Protein AF-A0A2H6NA23-F1 (afdb_monomer_lite)

Foldseek 3Di:
DVVVVVVVVVVVVVVVVVVLVVVLVVLLLQLLLQLVLVVLVVVCVPPVDQLSARDPDADSVPSYHPDHSPPDGGDPVVVVVVSVVVVVVCVVVVRDNDDDVSSVVD

InterPro domains:
  IPR008734 Phosphorylase kinase alpha/beta subunit [PTHR10749] (1-106)
  IPR008928 Six-hairpin glycosidase superfamily [SSF48208] (17-105)
  IPR011613 GH15-like domain [PF00723] (8-104)

Sequence (106 aa):
MAYRKNADRDEDKAKAYELEQNVVKLMRGLLQCMMRQVDKVEKFKHTQSTKDCLHAKYNTATCETVVADDKWGHLQVDATSLYLLFLAQMTASGLRIIFTLDEVAF

pLDDT: mean 87.94, std 10.15, range [57.56, 97.44]

Radius of gyration: 18.42 Å; chains: 1; bounding box: 47×26×53 Å

Organism: NCBI:txid3147026

Structure (mmCIF, N/CA/C/O backbone):
data_AF-A0A2H6NA23-F1
#
_entry.id   AF-A0A2H6NA23-F1
#
loop_
_atom_site.group_PDB
_atom_site.id
_atom_site.type_symbol
_atom_site.label_atom_id
_atom_site.label_alt_id
_atom_site.label_comp_id
_atom_site.label_asym_id
_atom_site.label_entity_id
_atom_site.label_seq_id
_atom_site.pdbx_PDB_ins_code
_atom_site.Cartn_x
_atom_site.Cartn_y
_atom_site.Cartn_z
_atom_site.occupancy
_atom_site.B_iso_or_equiv
_atom_site.auth_seq_id
_atom_site.auth_comp_id
_atom_site.auth_asym_id
_atom_site.auth_atom_id
_atom_site.pdbx_PDB_model_num
ATOM 1 N N . MET A 1 1 ? 33.609 -6.587 -31.152 1.00 57.56 1 MET A N 1
ATOM 2 C CA . MET A 1 1 ? 33.429 -5.930 -29.833 1.00 57.56 1 MET A CA 1
ATOM 3 C C . MET A 1 1 ? 32.080 -5.212 -29.666 1.00 57.56 1 MET A C 1
ATOM 5 O O . MET A 1 1 ? 31.646 -5.089 -28.531 1.00 57.56 1 MET A O 1
ATOM 9 N N . ALA A 1 2 ? 31.372 -4.800 -30.731 1.00 59.28 2 ALA A N 1
ATOM 10 C CA . ALA A 1 2 ? 30.066 -4.122 -30.612 1.00 59.28 2 ALA A CA 1
ATOM 11 C C . ALA A 1 2 ? 28.905 -5.024 -30.126 1.00 59.28 2 ALA A C 1
ATOM 13 O O . ALA A 1 2 ? 28.100 -4.591 -29.310 1.00 59.28 2 ALA A O 1
ATOM 14 N N . TYR A 1 3 ? 28.851 -6.287 -30.565 1.00 60.81 3 TYR A N 1
ATOM 15 C CA . TYR A 1 3 ? 27.793 -7.230 -30.164 1.00 60.81 3 TYR A CA 1
ATOM 16 C C . TYR A 1 3 ? 27.807 -7.566 -28.667 1.00 60.81 3 TYR A C 1
ATOM 18 O O . TYR A 1 3 ? 26.756 -7.587 -28.039 1.00 60.81 3 TYR A O 1
ATOM 26 N N . ARG A 1 4 ? 28.996 -7.749 -28.078 1.00 62.25 4 ARG A N 1
ATOM 27 C CA . ARG A 1 4 ? 29.150 -8.049 -26.645 1.00 62.25 4 ARG A CA 1
ATOM 28 C C . ARG A 1 4 ? 28.651 -6.898 -25.763 1.00 62.25 4 ARG A C 1
ATOM 30 O O . ARG A 1 4 ? 27.878 -7.123 -24.851 1.00 62.25 4 ARG A O 1
ATOM 37 N N . LYS A 1 5 ? 28.983 -5.654 -26.131 1.00 65.50 5 LYS A N 1
ATOM 38 C CA . LYS A 1 5 ? 28.542 -4.444 -25.417 1.00 65.50 5 LYS A CA 1
ATOM 39 C C . LYS A 1 5 ? 27.021 -4.231 -25.459 1.00 65.50 5 LYS A C 1
ATOM 41 O O . LYS A 1 5 ? 26.460 -3.651 -24.536 1.00 65.50 5 LYS A O 1
ATOM 46 N N . ASN A 1 6 ? 26.360 -4.664 -26.534 1.00 64.94 6 ASN A N 1
ATOM 47 C CA . ASN A 1 6 ? 24.900 -4.613 -26.626 1.00 64.94 6 ASN A CA 1
ATOM 48 C C . ASN A 1 6 ? 24.244 -5.723 -25.795 1.00 64.94 6 ASN A C 1
ATOM 50 O O . ASN A 1 6 ? 23.279 -5.429 -25.101 1.00 64.94 6 ASN A O 1
ATOM 54 N N . ALA A 1 7 ? 24.800 -6.939 -25.810 1.00 68.06 7 ALA A N 1
ATOM 55 C CA . ALA A 1 7 ? 24.317 -8.051 -24.992 1.00 68.06 7 ALA A CA 1
ATOM 56 C C . ALA A 1 7 ? 24.389 -7.741 -23.486 1.00 68.06 7 ALA A C 1
ATOM 58 O O . ALA A 1 7 ? 23.393 -7.920 -22.795 1.00 68.06 7 ALA A O 1
ATOM 59 N N . ASP A 1 8 ? 25.507 -7.179 -23.008 1.00 75.69 8 ASP A N 1
ATOM 60 C CA . ASP A 1 8 ? 25.664 -6.778 -21.599 1.00 75.69 8 ASP A CA 1
ATOM 61 C C . ASP A 1 8 ? 24.607 -5.724 -21.199 1.00 75.69 8 ASP A C 1
ATOM 63 O O . ASP A 1 8 ? 23.976 -5.807 -20.148 1.00 75.69 8 ASP A O 1
ATOM 67 N N . ARG A 1 9 ? 24.331 -4.757 -22.087 1.00 79.19 9 ARG A N 1
ATOM 68 C CA . ARG A 1 9 ? 23.314 -3.717 -21.858 1.00 79.19 9 ARG A CA 1
ATOM 69 C C . ARG A 1 9 ? 21.888 -4.270 -21.845 1.00 79.19 9 ARG A C 1
ATOM 71 O O . ARG A 1 9 ? 21.035 -3.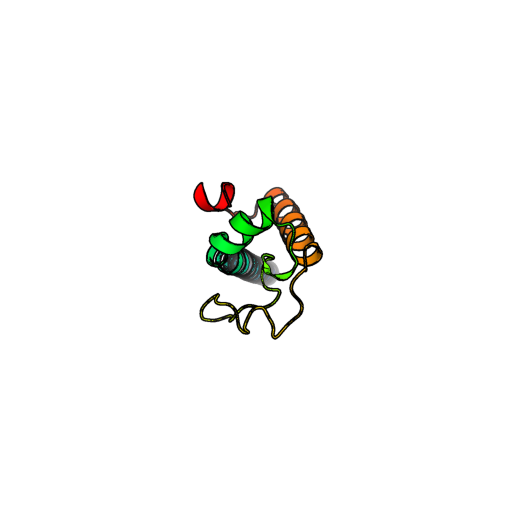739 -21.136 1.00 79.19 9 ARG A O 1
ATOM 78 N N . ASP A 1 10 ? 21.603 -5.270 -22.669 1.00 84.56 10 ASP A N 1
ATOM 79 C CA . ASP A 1 10 ? 20.283 -5.897 -22.715 1.00 84.56 10 ASP A CA 1
ATOM 80 C C . ASP A 1 10 ? 20.058 -6.793 -21.486 1.00 84.56 10 ASP A C 1
ATOM 82 O O . ASP A 1 10 ? 18.955 -6.809 -20.940 1.00 84.56 10 ASP A O 1
ATOM 86 N N . GLU A 1 11 ? 21.111 -7.441 -20.978 1.00 88.69 11 GLU A N 1
ATOM 87 C CA . GLU A 1 11 ? 21.085 -8.163 -19.703 1.00 88.69 11 GLU A CA 1
ATOM 88 C C . GLU A 1 11 ? 20.824 -7.217 -18.518 1.00 88.69 11 GLU A C 1
ATOM 90 O O . GLU A 1 11 ? 19.957 -7.493 -17.686 1.00 88.69 11 GLU A O 1
ATOM 95 N N . ASP A 1 12 ? 21.498 -6.065 -18.470 1.00 90.62 12 ASP A N 1
ATOM 96 C CA . ASP A 1 12 ? 21.276 -5.054 -17.429 1.00 90.62 12 ASP A CA 1
ATOM 97 C C . ASP A 1 12 ? 19.842 -4.506 -17.454 1.00 90.62 12 ASP A C 1
ATOM 99 O O . ASP A 1 12 ? 19.215 -4.332 -16.407 1.00 90.62 12 ASP A O 1
ATOM 103 N N . LYS A 1 13 ? 19.281 -4.283 -18.649 1.00 89.94 13 LYS A N 1
ATOM 104 C CA . LYS A 1 13 ? 17.874 -3.882 -18.804 1.00 89.94 13 LYS A CA 1
ATOM 105 C C . LYS A 1 13 ? 16.910 -4.959 -18.321 1.00 89.94 13 LYS A C 1
ATOM 107 O O . LYS A 1 13 ? 15.924 -4.628 -17.667 1.00 89.94 13 LYS A O 1
ATOM 112 N N . ALA A 1 14 ? 17.177 -6.226 -18.634 1.00 92.44 14 ALA A N 1
ATOM 113 C CA . ALA A 1 14 ? 16.344 -7.338 -18.190 1.00 92.44 14 ALA A CA 1
ATOM 114 C C . ALA A 1 14 ? 16.348 -7.459 -16.658 1.00 92.44 14 ALA A C 1
ATOM 116 O O . ALA A 1 14 ? 15.283 -7.565 -16.053 1.00 92.44 14 ALA A O 1
ATOM 117 N N . LYS A 1 15 ? 17.524 -7.346 -16.026 1.00 93.00 15 LYS A N 1
ATOM 118 C CA . LYS A 1 15 ? 17.661 -7.340 -14.560 1.00 93.00 15 LYS A CA 1
ATOM 119 C C . LYS A 1 15 ? 16.943 -6.158 -13.915 1.00 93.00 15 LYS A C 1
ATOM 121 O O . LYS A 1 15 ? 16.260 -6.330 -12.908 1.00 93.00 15 LYS A O 1
ATOM 126 N N . ALA A 1 16 ? 17.070 -4.964 -14.496 1.00 91.19 16 ALA A N 1
ATOM 127 C CA . ALA A 1 16 ? 16.373 -3.778 -14.009 1.00 91.19 16 ALA A CA 1
ATOM 128 C C . ALA A 1 16 ? 14.847 -3.957 -14.070 1.00 91.19 16 ALA A C 1
ATOM 130 O O . ALA A 1 16 ? 14.159 -3.665 -13.095 1.00 91.19 16 ALA A O 1
ATOM 131 N N . TYR A 1 17 ? 14.331 -4.501 -15.176 1.00 92.75 17 TYR A N 1
ATOM 132 C CA . TYR A 1 17 ? 12.908 -4.804 -15.325 1.00 92.75 17 TYR A CA 1
ATOM 133 C C . TYR A 1 17 ? 12.428 -5.859 -14.321 1.00 92.75 17 TYR A C 1
ATOM 135 O O . TYR A 1 17 ? 11.379 -5.696 -13.704 1.00 92.75 17 TYR A O 1
ATOM 143 N N . GLU A 1 18 ? 13.194 -6.930 -14.111 1.00 95.88 18 GLU A N 1
ATOM 144 C CA . GLU A 1 18 ? 12.855 -7.953 -13.120 1.00 95.88 18 GLU A CA 1
ATOM 145 C C . GLU A 1 18 ? 12.768 -7.361 -11.706 1.00 95.88 18 GLU A C 1
ATOM 147 O O . GLU A 1 18 ? 11.802 -7.611 -10.979 1.00 95.88 18 GLU A O 1
ATOM 152 N N . LEU A 1 19 ? 13.741 -6.525 -11.332 1.00 94.81 19 LEU A N 1
ATOM 153 C CA . LEU A 1 19 ? 13.741 -5.845 -10.041 1.00 94.81 19 LEU A CA 1
ATOM 154 C C . LEU A 1 19 ? 12.537 -4.907 -9.906 1.00 94.81 19 LEU A C 1
ATOM 156 O O . LEU A 1 19 ? 11.878 -4.911 -8.867 1.00 94.81 19 LEU A O 1
ATOM 160 N N . GLU A 1 20 ? 12.210 -4.158 -10.959 1.00 94.88 20 GLU A N 1
AT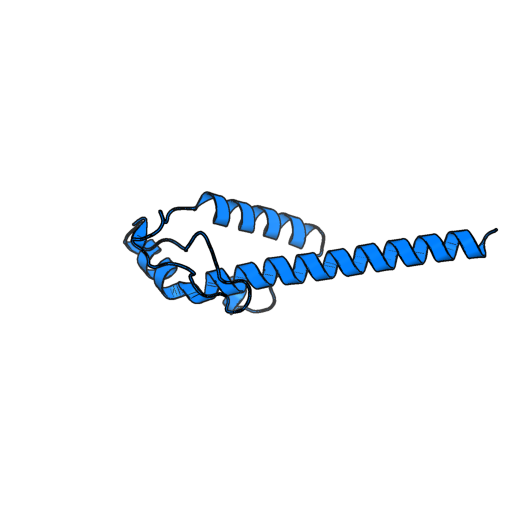OM 161 C CA . GLU A 1 20 ? 11.025 -3.302 -11.005 1.00 94.88 20 GLU A CA 1
ATOM 162 C C . GLU A 1 20 ? 9.746 -4.104 -10.732 1.00 94.88 20 GLU A C 1
ATOM 164 O O . GLU A 1 20 ? 8.963 -3.757 -9.845 1.00 94.88 20 GLU A O 1
ATOM 169 N N . GLN A 1 21 ? 9.558 -5.225 -11.435 1.00 96.25 21 GLN A N 1
ATOM 170 C CA . GLN A 1 21 ? 8.390 -6.085 -11.246 1.00 96.25 21 GLN A CA 1
ATOM 171 C C . GLN A 1 21 ? 8.335 -6.686 -9.837 1.00 96.25 21 GLN A C 1
ATOM 173 O O . GLN A 1 21 ? 7.252 -6.811 -9.261 1.00 96.25 21 GLN A O 1
ATOM 178 N N . ASN A 1 22 ? 9.483 -7.031 -9.253 1.00 96.44 22 ASN A N 1
ATOM 179 C CA . ASN A 1 22 ? 9.551 -7.532 -7.882 1.00 96.44 22 ASN A CA 1
ATOM 180 C C . ASN A 1 22 ? 9.148 -6.461 -6.861 1.00 96.44 22 ASN A C 1
ATOM 182 O O . ASN A 1 22 ? 8.376 -6.754 -5.947 1.00 96.44 22 ASN A O 1
ATOM 186 N N . VAL A 1 23 ? 9.594 -5.215 -7.041 1.00 95.69 23 VAL A N 1
ATOM 187 C CA . VAL A 1 23 ? 9.198 -4.090 -6.179 1.00 95.69 23 VAL A CA 1
ATOM 188 C C . VAL A 1 23 ? 7.703 -3.793 -6.312 1.00 95.69 23 VAL A C 1
ATOM 190 O O . VAL A 1 23 ? 7.026 -3.635 -5.296 1.00 95.69 23 VAL A O 1
ATOM 193 N N . VAL A 1 24 ? 7.151 -3.796 -7.531 1.00 96.75 24 VAL A N 1
ATOM 194 C CA . VAL A 1 24 ? 5.704 -3.616 -7.749 1.00 96.75 24 VAL A CA 1
ATOM 195 C C . VAL A 1 24 ? 4.907 -4.707 -7.032 1.00 96.75 24 VAL A C 1
ATOM 197 O O . VAL A 1 24 ? 3.956 -4.400 -6.313 1.00 96.75 24 VAL A O 1
ATOM 200 N N . LYS A 1 25 ? 5.308 -5.979 -7.164 1.00 96.00 25 LYS A N 1
ATOM 201 C CA . LYS A 1 25 ? 4.661 -7.097 -6.457 1.00 96.00 25 LYS A CA 1
ATOM 202 C C . LYS A 1 25 ? 4.740 -6.939 -4.939 1.00 96.00 25 LYS A C 1
ATOM 204 O O . LYS A 1 25 ? 3.742 -7.181 -4.266 1.00 96.00 25 LYS A O 1
ATOM 209 N N . LEU A 1 26 ? 5.885 -6.507 -4.410 1.00 95.62 26 LEU A N 1
ATOM 210 C CA . LEU A 1 26 ? 6.075 -6.278 -2.977 1.00 95.62 26 LEU A CA 1
ATOM 211 C C . LEU A 1 26 ? 5.129 -5.187 -2.455 1.00 95.62 26 LEU A C 1
ATOM 213 O O . LEU A 1 26 ? 4.391 -5.420 -1.501 1.00 95.62 26 LEU A O 1
ATOM 217 N N . MET A 1 27 ? 5.112 -4.020 -3.103 1.00 96.94 27 MET A N 1
ATOM 218 C CA . MET A 1 27 ? 4.263 -2.897 -2.691 1.00 96.94 27 MET A CA 1
ATOM 219 C C . MET A 1 27 ? 2.779 -3.255 -2.773 1.00 96.94 27 MET A C 1
ATOM 221 O O . MET A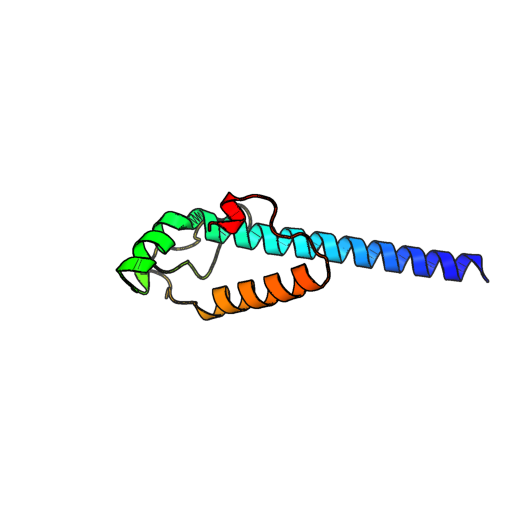 1 27 ? 2.018 -2.954 -1.856 1.00 96.94 27 MET A O 1
ATOM 225 N N . ARG A 1 28 ? 2.372 -3.980 -3.822 1.00 96.25 28 ARG A N 1
ATOM 226 C CA . ARG A 1 28 ? 0.998 -4.484 -3.949 1.00 96.25 28 ARG A CA 1
ATOM 227 C C . ARG A 1 28 ? 0.649 -5.522 -2.883 1.00 96.25 28 ARG A C 1
ATOM 229 O O . ARG A 1 28 ? -0.458 -5.490 -2.356 1.00 96.25 28 ARG A O 1
ATOM 236 N N . GLY A 1 29 ? 1.574 -6.411 -2.528 1.00 95.38 29 GLY A N 1
ATOM 237 C CA . GLY A 1 29 ? 1.377 -7.365 -1.434 1.00 95.38 29 GLY A CA 1
ATOM 238 C C . GLY A 1 29 ? 1.168 -6.668 -0.087 1.00 95.38 29 GLY A C 1
ATOM 239 O O . GLY A 1 29 ? 0.266 -7.034 0.665 1.00 95.38 29 GLY A O 1
ATOM 240 N N . LEU A 1 30 ? 1.936 -5.608 0.191 1.00 94.75 30 LEU A N 1
ATOM 241 C CA . LEU A 1 30 ? 1.743 -4.782 1.387 1.00 94.75 30 LEU A CA 1
ATOM 242 C C . LEU A 1 30 ? 0.374 -4.095 1.391 1.00 94.75 30 LEU A C 1
ATOM 244 O O . LEU A 1 30 ? -0.319 -4.145 2.407 1.00 94.75 30 LEU A O 1
ATOM 248 N N . LEU A 1 31 ? -0.048 -3.517 0.261 1.00 95.44 31 LEU A N 1
ATOM 249 C CA . LEU A 1 31 ? -1.384 -2.933 0.119 1.00 95.44 31 LEU A CA 1
ATOM 250 C C . LEU A 1 31 ? -2.481 -3.945 0.451 1.00 95.44 31 LEU A C 1
ATOM 252 O O . LEU A 1 31 ? -3.363 -3.654 1.252 1.00 95.44 31 LEU A O 1
ATOM 256 N N . GLN A 1 32 ? -2.385 -5.159 -0.095 1.00 95.25 32 GLN A N 1
ATOM 257 C CA . GLN A 1 32 ? -3.344 -6.229 0.181 1.00 95.25 32 GLN A CA 1
ATOM 258 C C . GLN A 1 32 ? -3.391 -6.609 1.667 1.00 95.25 32 GLN A C 1
ATOM 260 O O . GLN A 1 32 ? -4.478 -6.811 2.208 1.00 95.25 32 GLN A O 1
ATOM 265 N N . CYS A 1 33 ? -2.241 -6.672 2.346 1.00 93.69 33 CYS A N 1
ATOM 266 C CA . CYS A 1 33 ? -2.186 -6.922 3.791 1.00 93.69 33 CYS A CA 1
ATOM 267 C C . CYS A 1 33 ? -2.896 -5.822 4.596 1.00 93.69 33 CYS A C 1
ATOM 269 O O . CYS A 1 33 ? -3.595 -6.109 5.570 1.00 93.69 33 CYS A O 1
ATOM 271 N N . MET A 1 34 ? -2.731 -4.560 4.195 1.00 93.31 34 MET A N 1
ATOM 272 C CA . MET A 1 34 ? -3.373 -3.428 4.866 1.00 93.31 34 MET A CA 1
ATOM 273 C C . MET A 1 34 ? -4.883 -3.397 4.598 1.00 93.31 34 MET A C 1
ATOM 275 O O . MET A 1 34 ? -5.662 -3.286 5.542 1.00 93.31 34 MET A O 1
ATOM 279 N N . MET A 1 35 ? -5.308 -3.597 3.347 1.00 93.94 35 MET A N 1
ATOM 280 C CA . MET A 1 35 ? -6.726 -3.621 2.959 1.00 93.94 35 MET A CA 1
ATOM 281 C C . MET A 1 35 ? -7.516 -4.741 3.643 1.00 93.94 35 MET A C 1
ATOM 283 O O . MET A 1 35 ? -8.678 -4.553 3.991 1.00 93.94 35 MET A O 1
ATOM 287 N N . ARG A 1 36 ? -6.889 -5.893 3.921 1.00 92.44 36 ARG A N 1
ATOM 288 C CA . ARG A 1 36 ? -7.515 -6.981 4.701 1.00 92.44 36 ARG A CA 1
ATOM 289 C C . ARG A 1 36 ? -7.879 -6.595 6.136 1.00 92.44 36 ARG A C 1
ATOM 291 O O . ARG A 1 36 ? -8.602 -7.333 6.795 1.00 92.44 36 ARG A O 1
ATOM 298 N N . GLN A 1 37 ? -7.387 -5.462 6.625 1.00 90.88 37 GLN A N 1
ATOM 299 C CA . GLN A 1 37 ? -7.674 -4.935 7.956 1.00 90.88 37 GLN A CA 1
ATOM 300 C C . GLN A 1 37 ? -8.515 -3.654 7.902 1.00 90.88 37 GLN A C 1
ATOM 302 O O . GLN A 1 37 ? -8.502 -2.878 8.857 1.00 90.88 37 GLN A O 1
ATOM 307 N N . VAL A 1 38 ? -9.248 -3.418 6.808 1.00 91.94 38 VAL A N 1
ATOM 308 C CA . VAL A 1 38 ? -10.098 -2.229 6.634 1.00 91.94 38 VAL A CA 1
ATOM 309 C C . VAL A 1 38 ? -11.030 -1.993 7.827 1.00 91.94 38 VAL A C 1
ATOM 311 O O . VAL A 1 38 ? -11.103 -0.875 8.323 1.00 91.94 38 VAL A O 1
ATOM 314 N N . ASP A 1 39 ? -11.621 -3.048 8.397 1.00 91.94 39 ASP A N 1
ATOM 315 C CA . ASP A 1 39 ? -12.495 -2.943 9.575 1.00 91.94 39 ASP A CA 1
ATOM 316 C C . ASP A 1 39 ? -11.796 -2.312 10.789 1.00 91.94 39 ASP A C 1
ATOM 318 O O . ASP A 1 39 ? -12.433 -1.646 11.609 1.00 91.94 39 ASP A O 1
ATOM 322 N N . LYS A 1 40 ? -10.481 -2.524 10.926 1.00 90.06 40 LYS A N 1
ATOM 323 C CA . LYS A 1 40 ? -9.668 -1.902 11.976 1.00 90.06 40 LYS A CA 1
ATOM 324 C C . LYS A 1 40 ? -9.473 -0.419 11.686 1.00 90.06 40 LYS A C 1
ATOM 326 O O . LYS A 1 40 ? -9.736 0.406 12.555 1.00 90.06 40 LYS A O 1
ATOM 331 N N . VAL A 1 41 ? -9.103 -0.080 10.450 1.00 89.69 41 VAL A N 1
ATOM 332 C CA . VAL A 1 41 ? -8.922 1.312 10.009 1.00 89.69 41 VAL A CA 1
ATOM 333 C C . VAL A 1 41 ? -10.211 2.116 10.194 1.00 89.69 41 VAL A C 1
ATOM 335 O O . VAL A 1 41 ? -10.164 3.213 10.747 1.00 89.69 41 VAL A O 1
ATOM 338 N N . GLU A 1 42 ? -11.367 1.560 9.822 1.00 93.19 42 GLU A N 1
ATOM 339 C CA . GLU A 1 42 ? -12.668 2.211 10.019 1.00 93.19 42 GLU A CA 1
ATOM 340 C C . GLU A 1 42 ? -12.968 2.482 11.498 1.00 93.19 42 GLU A C 1
ATOM 342 O O . GLU A 1 42 ? -13.398 3.578 11.855 1.00 93.19 42 GLU A O 1
ATOM 347 N N . LYS A 1 43 ? -12.674 1.530 12.393 1.00 92.75 43 LYS A N 1
ATOM 348 C CA . LYS A 1 43 ? -12.801 1.754 13.843 1.00 92.75 43 LYS A CA 1
ATOM 349 C C . LYS A 1 43 ? -11.816 2.810 14.338 1.00 92.75 43 LYS A C 1
ATOM 351 O O . LYS A 1 43 ? -12.208 3.707 15.086 1.00 92.75 43 LYS A O 1
ATOM 356 N N . PHE A 1 44 ? -10.565 2.749 13.884 1.00 90.69 44 PHE A N 1
ATOM 357 C CA . PHE A 1 44 ? -9.506 3.670 14.285 1.00 90.69 44 PHE A CA 1
ATOM 358 C C . PHE A 1 44 ? -9.841 5.134 13.985 1.00 90.69 44 PHE A C 1
ATOM 360 O O . PHE A 1 44 ? -9.514 5.998 14.798 1.00 90.69 44 PHE A O 1
ATOM 367 N N . LYS A 1 45 ? -10.553 5.425 12.883 1.00 90.94 45 LYS A N 1
ATOM 368 C CA . LYS A 1 45 ? -11.028 6.787 12.550 1.00 90.94 45 LYS A CA 1
ATOM 369 C C . LYS A 1 45 ? -11.811 7.435 13.695 1.00 90.94 45 LYS A C 1
ATOM 371 O O . LYS A 1 45 ? -11.747 8.650 13.871 1.00 90.94 45 LYS A O 1
ATOM 376 N N . HIS A 1 46 ? -12.533 6.630 14.471 1.00 95.31 46 HIS A N 1
ATOM 377 C CA . HIS A 1 46 ? -13.348 7.095 15.588 1.00 95.31 46 HIS A CA 1
ATOM 378 C C . HIS A 1 46 ? -12.663 6.918 16.942 1.00 95.31 46 HIS A C 1
ATOM 380 O O . HIS A 1 46 ? -12.822 7.766 17.817 1.00 95.31 46 HIS A O 1
ATOM 386 N N . THR A 1 47 ? -11.925 5.822 17.138 1.00 92.88 47 THR A N 1
ATOM 387 C CA . THR A 1 47 ? -11.364 5.479 18.452 1.00 92.88 47 THR A CA 1
ATOM 388 C C . THR A 1 47 ? -9.979 6.062 18.689 1.00 92.88 47 THR A C 1
ATOM 390 O O . THR A 1 47 ? -9.619 6.295 19.841 1.00 92.88 47 THR A O 1
ATOM 393 N N . GLN A 1 48 ? -9.185 6.248 17.626 1.00 88.75 48 GLN A N 1
ATOM 394 C CA . GLN A 1 48 ? -7.761 6.611 17.677 1.00 88.75 48 GLN A CA 1
ATOM 395 C C . GLN A 1 48 ? -6.946 5.712 18.630 1.00 88.75 48 GLN A C 1
ATOM 397 O O . GLN A 1 48 ? -5.896 6.092 19.149 1.00 88.75 48 GLN A O 1
ATOM 402 N N . SER A 1 49 ? -7.438 4.494 18.869 1.00 87.00 49 SER A N 1
ATOM 403 C CA . SER A 1 49 ? -6.865 3.536 19.804 1.00 87.00 49 SER A CA 1
ATOM 404 C C . SER A 1 49 ? -5.780 2.710 19.131 1.00 87.00 49 SER A C 1
ATOM 406 O O . SER A 1 49 ? -5.938 2.229 18.010 1.00 87.00 49 SER A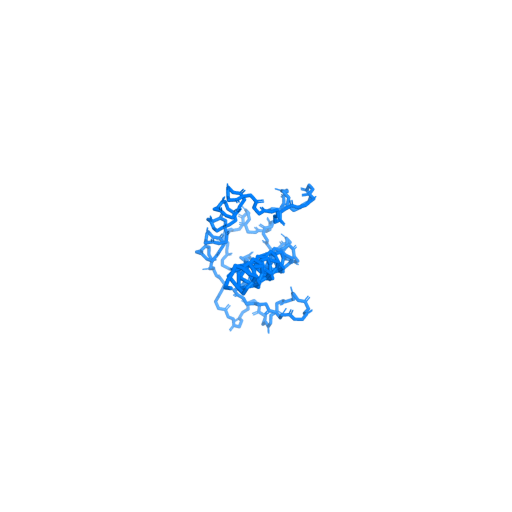 O 1
ATOM 408 N N . THR A 1 50 ? -4.704 2.447 19.863 1.00 82.31 50 THR A N 1
ATOM 409 C CA . THR A 1 50 ? -3.622 1.542 19.453 1.00 82.31 50 THR A CA 1
ATOM 410 C C . THR A 1 50 ? -4.142 0.164 19.032 1.00 82.31 50 THR A C 1
ATOM 412 O O . THR A 1 50 ? -3.708 -0.402 18.035 1.00 82.31 50 THR A O 1
ATOM 415 N N . LYS A 1 51 ? -5.161 -0.356 19.723 1.00 83.44 51 LYS A N 1
ATOM 416 C CA . LYS A 1 51 ? -5.748 -1.675 19.428 1.00 83.44 51 LYS A CA 1
ATOM 417 C C . LYS A 1 51 ? -6.455 -1.740 18.075 1.00 83.44 51 LYS A C 1
ATOM 419 O O . LYS A 1 51 ? -6.429 -2.781 17.422 1.00 83.44 51 LYS A O 1
ATOM 424 N N . ASP A 1 52 ? -7.039 -0.624 17.652 1.00 86.81 52 ASP A N 1
ATOM 425 C CA . ASP A 1 52 ? -7.764 -0.520 16.387 1.00 86.81 52 ASP A CA 1
ATOM 426 C C . ASP A 1 52 ? -6.837 -0.126 15.225 1.00 86.81 52 ASP A C 1
ATOM 428 O O . ASP A 1 52 ? -7.271 -0.061 14.083 1.00 86.81 52 ASP A O 1
ATOM 432 N N . CYS A 1 53 ? -5.543 0.092 15.474 1.00 87.38 53 CYS A N 1
ATOM 433 C CA . CYS A 1 53 ? -4.570 0.348 14.416 1.00 87.38 53 CYS A CA 1
ATOM 434 C C . CYS A 1 53 ? -4.311 -0.885 13.541 1.00 87.38 53 CYS A C 1
ATOM 436 O O . CYS A 1 53 ? -4.525 -2.033 13.948 1.00 87.38 53 CYS A O 1
ATOM 438 N N . LEU A 1 54 ? -3.745 -0.635 12.356 1.00 89.00 54 LEU A N 1
ATOM 439 C CA . LEU A 1 54 ? -3.161 -1.680 11.519 1.00 89.00 54 LEU A CA 1
ATOM 440 C C . LEU A 1 54 ? -2.092 -2.468 12.286 1.00 89.00 54 LEU A C 1
ATOM 442 O O . LEU A 1 54 ? -1.309 -1.918 13.069 1.00 89.00 54 LEU A O 1
ATOM 446 N N . HIS A 1 55 ? -2.039 -3.771 12.024 1.00 86.31 55 HIS A N 1
ATOM 447 C CA . HIS A 1 55 ? -0.955 -4.622 12.492 1.00 86.31 55 HIS A CA 1
ATOM 448 C C . HIS A 1 55 ? 0.374 -4.225 11.856 1.00 86.31 55 HIS A C 1
ATOM 450 O O . HIS A 1 55 ? 0.452 -3.812 10.710 1.00 86.31 55 HIS A O 1
ATOM 456 N N . ALA A 1 56 ? 1.448 -4.428 12.609 1.00 81.31 56 ALA A N 1
ATOM 457 C CA . ALA A 1 56 ? 2.818 -4.168 12.172 1.00 81.31 56 ALA A CA 1
ATOM 458 C C . ALA A 1 56 ? 3.421 -5.310 11.333 1.00 81.31 56 ALA A C 1
ATOM 460 O O . ALA A 1 56 ? 4.505 -5.177 10.769 1.00 81.31 56 ALA A O 1
ATOM 461 N N . LYS A 1 57 ? 2.786 -6.489 11.346 1.00 86.06 57 LYS A N 1
ATOM 462 C CA . LYS A 1 57 ? 3.354 -7.735 10.827 1.00 86.06 57 LYS A CA 1
ATOM 463 C C . LYS A 1 57 ? 2.278 -8.574 10.161 1.00 86.06 57 LYS A C 1
ATOM 465 O O . LYS A 1 57 ? 1.194 -8.745 10.718 1.00 86.06 57 LYS A O 1
ATOM 470 N N . TYR A 1 58 ? 2.635 -9.156 9.024 1.00 88.94 58 TYR A N 1
ATOM 471 C CA . TYR A 1 58 ? 1.725 -9.919 8.180 1.00 88.94 58 TYR A CA 1
ATOM 472 C C . TYR A 1 58 ? 2.329 -11.259 7.798 1.00 88.94 58 TYR A C 1
ATOM 474 O O . TYR A 1 58 ? 3.547 -11.399 7.671 1.00 88.94 58 TYR A O 1
ATOM 482 N N . ASN A 1 59 ? 1.463 -12.245 7.598 1.00 89.94 59 ASN A N 1
ATOM 483 C CA . ASN A 1 59 ? 1.853 -13.512 7.016 1.00 89.94 59 ASN A CA 1
ATOM 484 C C . ASN A 1 59 ? 2.102 -13.290 5.519 1.00 89.94 59 ASN A C 1
ATOM 486 O O . ASN A 1 59 ? 1.204 -12.863 4.799 1.00 89.94 59 ASN A O 1
ATOM 490 N N . THR A 1 60 ? 3.306 -13.588 5.040 1.00 87.50 60 THR A N 1
ATOM 491 C CA . THR A 1 60 ? 3.691 -13.347 3.640 1.00 87.50 60 THR A CA 1
ATOM 492 C C . THR A 1 60 ? 2.918 -14.200 2.636 1.00 87.50 60 THR A C 1
ATOM 494 O O . THR A 1 60 ? 2.797 -13.802 1.482 1.00 87.50 60 THR A O 1
ATOM 497 N N . ALA A 1 61 ? 2.389 -15.354 3.052 1.00 89.31 61 ALA A N 1
ATOM 498 C CA . ALA A 1 61 ? 1.616 -16.242 2.191 1.00 89.31 61 ALA A CA 1
ATOM 499 C C . ALA A 1 61 ? 0.117 -15.908 2.200 1.00 89.31 61 ALA A C 1
ATOM 501 O O . ALA A 1 61 ? -0.526 -15.970 1.155 1.00 89.31 61 ALA A O 1
ATOM 502 N N . THR A 1 62 ? -0.450 -15.560 3.361 1.00 90.62 62 THR A N 1
ATOM 503 C CA . THR A 1 62 ? -1.907 -15.358 3.505 1.00 90.62 62 THR A CA 1
ATOM 504 C C . THR A 1 62 ? -2.330 -13.894 3.562 1.00 90.62 62 THR A C 1
ATOM 506 O O . THR A 1 62 ? -3.510 -13.605 3.381 1.00 90.62 62 THR A O 1
ATOM 509 N N . CYS A 1 63 ? -1.395 -12.966 3.778 1.00 90.00 63 CYS A N 1
ATOM 510 C CA . CYS A 1 63 ? -1.651 -11.545 4.040 1.00 90.00 63 CYS A CA 1
ATOM 511 C C . CYS A 1 63 ? -2.497 -11.282 5.303 1.00 90.00 63 CYS A C 1
ATOM 513 O O . CYS A 1 63 ? -3.093 -10.217 5.443 1.00 90.00 63 CYS A O 1
ATOM 515 N N . GLU A 1 64 ? -2.576 -12.249 6.218 1.00 87.88 64 GLU A N 1
ATOM 516 C CA . GLU A 1 64 ? -3.312 -12.130 7.480 1.00 87.88 64 GLU A CA 1
ATOM 517 C C . GLU A 1 64 ? -2.414 -11.635 8.616 1.00 87.88 64 GLU A C 1
ATOM 519 O O . GLU A 1 64 ? -1.181 -11.637 8.522 1.00 87.88 64 GLU A O 1
ATOM 524 N N . THR A 1 65 ? -3.038 -11.224 9.718 1.00 85.56 65 THR A N 1
ATOM 525 C CA . THR A 1 65 ? -2.329 -10.894 10.953 1.00 85.56 65 THR A CA 1
ATOM 526 C C . THR A 1 65 ? -1.659 -12.149 11.521 1.00 85.56 65 THR A C 1
ATOM 528 O O . THR A 1 65 ? -2.209 -13.247 11.497 1.00 85.56 65 THR A O 1
ATOM 531 N N . VAL A 1 66 ? -0.430 -12.006 12.020 1.00 86.31 66 VAL A N 1
ATOM 532 C CA . VAL A 1 66 ? 0.358 -13.144 12.549 1.00 86.31 66 VAL A CA 1
ATOM 533 C C . VAL A 1 66 ? 0.179 -13.364 14.049 1.00 86.31 66 VAL A C 1
ATOM 535 O O . VAL A 1 66 ? 0.635 -14.365 14.594 1.00 86.31 66 VAL A O 1
ATOM 538 N N . VAL A 1 67 ? -0.442 -12.405 14.729 1.00 82.56 67 VAL A N 1
ATOM 539 C CA . VAL A 1 67 ? -0.636 -12.382 16.178 1.00 82.56 67 VAL A CA 1
ATOM 540 C C . VAL A 1 67 ? -1.984 -11.744 16.499 1.00 82.56 67 VAL A C 1
ATOM 542 O O . VAL A 1 67 ? -2.538 -11.012 15.681 1.00 82.56 67 VAL A O 1
ATOM 545 N N . ALA A 1 68 ? -2.508 -12.013 17.694 1.00 78.69 68 ALA A N 1
ATOM 546 C CA . ALA A 1 68 ? -3.693 -11.323 18.193 1.00 78.69 68 ALA A CA 1
ATOM 547 C C . ALA A 1 68 ? -3.357 -9.896 18.665 1.00 78.69 68 ALA A C 1
ATOM 549 O O . ALA A 1 68 ? -2.210 -9.606 19.017 1.00 78.69 68 ALA A O 1
ATOM 550 N N . ASP A 1 69 ? -4.378 -9.036 18.703 1.00 75.56 69 ASP A N 1
ATOM 551 C CA . ASP A 1 69 ? -4.286 -7.592 18.987 1.00 75.56 69 ASP A CA 1
ATOM 552 C C . ASP A 1 69 ? -3.643 -7.232 20.340 1.00 75.56 69 ASP A C 1
ATOM 554 O O . ASP A 1 69 ? -3.223 -6.100 20.568 1.00 75.56 69 ASP A O 1
ATOM 558 N N . ASP A 1 70 ? -3.601 -8.177 21.277 1.00 74.12 70 ASP A N 1
ATOM 559 C CA . ASP A 1 70 ? -3.058 -8.004 22.624 1.00 74.12 70 ASP A CA 1
ATOM 560 C C . ASP A 1 70 ? -1.636 -8.566 22.781 1.00 74.12 70 ASP A C 1
ATOM 562 O O . ASP A 1 70 ? -1.027 -8.413 23.840 1.00 74.12 70 ASP A O 1
ATOM 566 N N . LYS A 1 71 ? -1.102 -9.242 21.756 1.00 74.19 71 LYS A N 1
ATOM 567 C CA . LYS A 1 71 ? 0.185 -9.955 21.830 1.00 74.19 71 LYS A CA 1
ATOM 568 C C . LYS A 1 71 ? 1.363 -9.143 21.319 1.00 74.19 71 LYS A C 1
ATOM 570 O O . LYS A 1 71 ? 2.504 -9.461 21.649 1.00 74.19 71 LYS A O 1
ATOM 575 N N . TRP A 1 72 ? 1.111 -8.118 20.514 1.00 70.62 72 TRP A N 1
ATOM 576 C CA . TRP A 1 72 ? 2.143 -7.243 19.977 1.00 70.62 72 TRP A CA 1
ATOM 577 C C . TRP A 1 72 ? 1.647 -5.802 20.002 1.00 70.62 72 TRP A C 1
ATOM 579 O O . TRP A 1 72 ? 0.481 -5.543 19.739 1.00 70.62 72 TRP A O 1
ATOM 589 N N . GLY A 1 73 ? 2.518 -4.849 20.333 1.00 65.31 73 GLY A N 1
ATOM 590 C CA . GLY A 1 73 ? 2.135 -3.439 20.325 1.00 65.31 73 GLY A CA 1
ATOM 591 C C . GLY A 1 73 ? 1.705 -2.998 18.924 1.00 65.31 73 GLY A C 1
ATOM 592 O O . GLY A 1 73 ? 2.477 -3.120 17.971 1.00 65.31 73 GLY A O 1
ATOM 593 N N . HIS A 1 74 ? 0.485 -2.479 18.801 1.00 67.19 74 HIS A N 1
ATOM 594 C CA . HIS A 1 74 ? -0.060 -1.944 17.557 1.00 67.19 74 HIS A CA 1
ATOM 595 C C . HIS A 1 74 ? -0.151 -0.426 17.669 1.00 67.19 74 HIS A C 1
ATOM 597 O O . HIS A 1 74 ? -0.928 0.080 18.457 1.00 67.19 74 HIS A O 1
ATOM 603 N N . LEU A 1 75 ? 0.711 0.290 16.952 1.00 63.78 75 LEU A N 1
ATOM 604 C CA . LEU A 1 75 ? 0.587 1.706 16.579 1.00 63.78 75 LEU A CA 1
ATOM 605 C C . LEU A 1 75 ? 1.842 2.037 15.769 1.00 63.78 75 LEU A C 1
ATOM 607 O O . LEU A 1 75 ? 2.781 2.643 16.277 1.00 63.78 75 LEU A O 1
ATOM 611 N N . GLN A 1 76 ? 1.893 1.563 14.527 1.00 67.44 76 GLN A N 1
ATOM 612 C CA . GLN A 1 76 ? 2.986 1.879 13.607 1.00 67.44 76 GLN A CA 1
ATOM 613 C C . GLN A 1 76 ? 2.490 2.815 12.506 1.00 67.44 76 GLN A C 1
ATOM 615 O O . GLN A 1 76 ? 2.452 2.474 11.326 1.00 67.44 76 GLN A O 1
ATOM 620 N N . VAL A 1 77 ? 2.047 4.010 12.913 1.00 73.88 77 VAL A N 1
ATOM 621 C CA . VAL A 1 77 ? 1.666 5.082 11.971 1.00 73.88 77 VAL A CA 1
ATOM 622 C C . VAL A 1 77 ? 2.861 5.480 11.098 1.00 73.88 77 VAL A C 1
ATOM 624 O O . VAL A 1 77 ? 2.696 5.884 9.948 1.00 73.88 77 VAL A O 1
ATOM 627 N N . ASP A 1 78 ? 4.072 5.320 11.624 1.00 82.56 78 ASP A N 1
ATOM 628 C CA . ASP A 1 78 ? 5.332 5.482 10.909 1.00 82.56 78 ASP A CA 1
ATOM 629 C C . ASP A 1 78 ? 5.455 4.531 9.710 1.00 82.56 78 ASP A C 1
ATOM 631 O O . ASP A 1 78 ? 5.766 4.987 8.612 1.00 82.56 78 ASP A O 1
ATOM 635 N N . ALA A 1 79 ? 5.144 3.242 9.872 1.00 86.69 79 ALA A N 1
ATOM 636 C CA . ALA A 1 79 ? 5.194 2.263 8.789 1.00 86.69 79 ALA A CA 1
ATOM 637 C C . ALA A 1 79 ? 4.210 2.613 7.661 1.00 86.69 79 ALA A C 1
ATOM 639 O O . ALA A 1 79 ? 4.588 2.600 6.488 1.00 86.69 79 ALA A O 1
ATOM 640 N N . THR A 1 80 ? 2.979 3.010 8.004 1.00 89.06 80 THR A N 1
ATOM 641 C CA . THR A 1 80 ? 1.997 3.492 7.016 1.00 89.06 80 THR A CA 1
ATOM 642 C C . THR A 1 80 ? 2.485 4.764 6.319 1.00 89.06 80 THR A C 1
ATOM 644 O O . THR A 1 80 ? 2.375 4.888 5.101 1.00 89.06 80 THR A O 1
ATOM 647 N N . SER A 1 81 ? 3.081 5.696 7.066 1.00 90.69 81 SER A N 1
ATOM 648 C CA . SER A 1 81 ? 3.623 6.943 6.510 1.00 90.69 81 SER A CA 1
ATOM 649 C C . SER A 1 81 ? 4.772 6.681 5.532 1.00 90.69 81 SER A C 1
ATOM 651 O O . SER A 1 81 ? 4.825 7.283 4.460 1.00 90.69 81 SER A O 1
ATOM 653 N N . LEU A 1 82 ? 5.668 5.746 5.863 1.00 93.12 82 LEU A N 1
ATOM 654 C CA . LEU A 1 82 ? 6.745 5.307 4.976 1.00 93.12 82 LEU A CA 1
ATOM 655 C C . LEU A 1 82 ? 6.194 4.633 3.720 1.00 93.12 82 LEU A C 1
ATOM 657 O O . LEU A 1 82 ? 6.658 4.935 2.622 1.00 93.12 82 LEU A O 1
ATOM 661 N N . TYR A 1 83 ? 5.186 3.770 3.859 1.00 94.56 83 TYR A N 1
ATOM 662 C CA . TYR A 1 83 ? 4.527 3.154 2.712 1.00 94.56 83 TYR A CA 1
ATOM 663 C C . TYR A 1 83 ? 3.962 4.214 1.757 1.00 94.56 83 TYR A C 1
ATOM 665 O O . TYR A 1 83 ? 4.232 4.153 0.560 1.00 94.56 83 TYR A O 1
ATOM 673 N N . LEU A 1 84 ? 3.243 5.218 2.274 1.00 95.12 84 LEU A N 1
ATOM 674 C CA . LEU A 1 84 ? 2.685 6.307 1.463 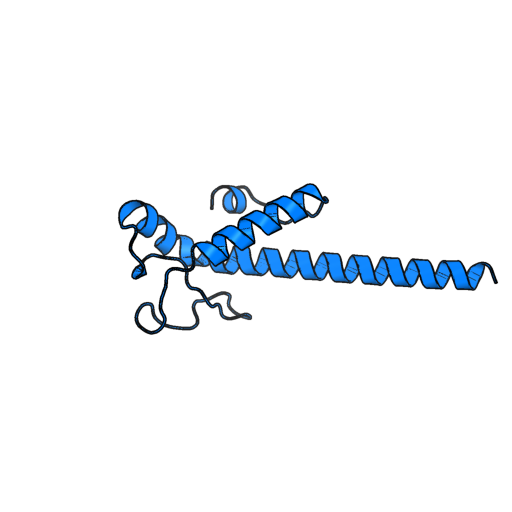1.00 95.12 84 LEU A CA 1
ATOM 675 C C . LEU A 1 84 ? 3.774 7.155 0.793 1.00 95.12 84 LEU A C 1
ATOM 677 O O . LEU A 1 84 ? 3.645 7.505 -0.380 1.00 95.12 84 LEU A O 1
ATOM 681 N N . LEU A 1 85 ? 4.866 7.448 1.505 1.00 96.44 85 LEU A N 1
ATOM 682 C CA . LEU A 1 85 ? 6.009 8.173 0.950 1.00 96.44 85 LEU A CA 1
ATOM 683 C C . LEU A 1 85 ? 6.628 7.418 -0.234 1.00 96.44 85 LEU A C 1
ATOM 685 O O . LEU A 1 85 ? 6.823 7.997 -1.304 1.00 96.44 85 LEU A O 1
ATOM 689 N N . PHE A 1 86 ? 6.908 6.125 -0.063 1.00 96.81 86 PHE A N 1
ATOM 690 C CA . PHE A 1 86 ? 7.469 5.306 -1.135 1.00 96.81 86 PHE A CA 1
ATOM 691 C C . PHE A 1 86 ? 6.478 5.102 -2.278 1.00 96.81 86 PHE A C 1
ATOM 693 O O . PHE A 1 86 ? 6.879 5.167 -3.437 1.00 96.81 86 PHE A O 1
ATOM 700 N N . LEU A 1 87 ? 5.188 4.929 -1.984 1.00 97.44 87 LEU A N 1
ATOM 701 C CA . LEU A 1 87 ? 4.140 4.852 -2.998 1.00 97.44 87 LEU A CA 1
ATOM 702 C C . LEU A 1 87 ? 4.131 6.110 -3.877 1.00 97.44 87 LEU A C 1
ATOM 704 O O . LEU A 1 87 ? 4.108 6.000 -5.104 1.00 97.44 87 LEU A O 1
ATOM 708 N N . ALA A 1 88 ? 4.208 7.298 -3.274 1.00 97.31 88 ALA A N 1
ATOM 709 C CA . ALA A 1 88 ? 4.274 8.562 -4.004 1.00 97.31 88 ALA A CA 1
ATOM 710 C C . ALA A 1 88 ? 5.544 8.665 -4.868 1.00 97.31 88 ALA A C 1
ATOM 712 O O . ALA A 1 88 ? 5.468 9.036 -6.038 1.00 97.31 88 ALA A O 1
ATOM 713 N N . GLN A 1 89 ? 6.709 8.290 -4.331 1.00 97.31 89 GLN A N 1
ATOM 714 C CA . GLN A 1 89 ? 7.972 8.315 -5.080 1.00 97.31 89 GLN A CA 1
ATOM 715 C C . GLN A 1 89 ? 7.968 7.342 -6.265 1.00 97.31 89 GLN A C 1
ATOM 717 O O . GLN A 1 89 ? 8.367 7.707 -7.369 1.00 97.31 89 GLN A O 1
ATOM 722 N N . MET A 1 90 ? 7.487 6.118 -6.051 1.00 96.56 90 MET A N 1
ATOM 723 C CA . MET A 1 90 ? 7.437 5.077 -7.076 1.00 96.56 90 MET A CA 1
ATOM 724 C C . MET A 1 90 ? 6.412 5.393 -8.169 1.00 96.56 90 MET A C 1
ATOM 726 O O . MET A 1 90 ? 6.670 5.176 -9.351 1.00 96.56 90 MET A O 1
ATOM 730 N N . THR A 1 91 ? 5.256 5.951 -7.806 1.00 96.06 91 THR A N 1
ATOM 731 C CA . THR A 1 91 ? 4.267 6.393 -8.802 1.00 96.06 91 THR A CA 1
ATOM 732 C C . THR A 1 91 ? 4.769 7.594 -9.600 1.00 96.06 91 THR A C 1
ATOM 734 O O . THR A 1 91 ? 4.621 7.611 -10.822 1.00 96.06 91 THR A O 1
ATOM 737 N N . ALA A 1 92 ? 5.457 8.546 -8.959 1.00 96.31 92 ALA A N 1
ATOM 738 C CA . ALA A 1 92 ? 6.120 9.654 -9.647 1.00 96.31 92 ALA A CA 1
ATOM 739 C C . ALA A 1 92 ? 7.243 9.187 -10.593 1.00 96.31 92 ALA A C 1
ATOM 741 O O . ALA A 1 92 ? 7.456 9.807 -11.634 1.00 96.31 92 ALA A O 1
ATOM 742 N N . SER A 1 93 ? 7.926 8.077 -10.284 1.00 94.62 93 SER A N 1
ATOM 743 C CA . SER A 1 93 ? 8.914 7.467 -11.183 1.00 94.62 93 SER A CA 1
ATOM 744 C C . SER A 1 93 ? 8.294 6.643 -12.321 1.00 94.62 93 SER A C 1
ATOM 746 O O . SER A 1 93 ? 9.029 6.064 -13.116 1.00 94.62 93 SER A O 1
ATOM 748 N N . GLY A 1 94 ? 6.961 6.575 -12.415 1.00 95.19 94 GLY A N 1
ATOM 749 C CA . GLY A 1 94 ? 6.233 5.878 -13.478 1.00 95.19 94 GLY A CA 1
ATOM 750 C C . GLY A 1 94 ? 5.811 4.443 -13.147 1.00 95.19 94 GLY A C 1
ATOM 751 O O . GLY A 1 94 ? 5.195 3.792 -13.994 1.00 95.19 94 GLY A O 1
ATOM 752 N N . LEU A 1 95 ? 6.079 3.946 -11.932 1.00 95.88 95 LEU A N 1
ATOM 753 C CA . LEU A 1 95 ? 5.628 2.616 -11.520 1.00 95.88 95 LEU A CA 1
ATOM 754 C C . LEU A 1 95 ? 4.130 2.626 -11.235 1.00 95.88 95 LEU A C 1
ATOM 756 O O . LEU A 1 95 ? 3.614 3.445 -10.474 1.00 95.88 95 LEU A O 1
ATOM 760 N N . ARG A 1 96 ? 3.416 1.662 -11.814 1.00 95.38 96 ARG A N 1
ATOM 761 C CA . ARG A 1 96 ? 1.992 1.468 -11.540 1.00 95.38 96 ARG A CA 1
ATOM 762 C C . ARG A 1 96 ? 1.842 0.497 -10.376 1.00 95.38 96 ARG A C 1
ATOM 764 O O . ARG A 1 96 ? 2.099 -0.692 -10.531 1.00 95.38 96 ARG A O 1
ATOM 771 N N . ILE A 1 97 ? 1.423 1.016 -9.224 1.00 97.44 97 ILE A N 1
ATOM 772 C CA . ILE A 1 97 ? 1.202 0.219 -8.007 1.00 97.44 97 ILE A CA 1
ATOM 773 C C . ILE A 1 97 ? -0.288 0.112 -7.671 1.00 97.44 97 ILE A C 1
ATOM 775 O O . ILE A 1 97 ? -0.710 -0.961 -7.259 1.00 97.44 97 ILE A O 1
ATOM 779 N N . ILE A 1 98 ? -1.079 1.168 -7.886 1.00 97.31 98 ILE A N 1
ATOM 780 C CA . ILE A 1 98 ? -2.528 1.215 -7.616 1.00 97.31 98 ILE A CA 1
ATOM 781 C C . ILE A 1 98 ? -3.310 0.983 -8.911 1.00 97.31 98 ILE A C 1
ATOM 783 O O . ILE A 1 98 ? -3.058 1.664 -9.907 1.00 97.31 98 ILE A O 1
ATOM 787 N N . PHE A 1 99 ? -4.231 0.019 -8.913 1.00 96.19 99 PHE A N 1
ATOM 788 C CA . PHE A 1 99 ? -4.937 -0.486 -10.095 1.00 96.19 99 PHE A CA 1
ATOM 789 C C . PHE A 1 99 ? -6.460 -0.337 -10.027 1.00 96.19 99 PHE A C 1
ATOM 791 O O . PHE A 1 99 ? -7.093 -0.314 -11.083 1.00 96.19 99 PHE A O 1
ATOM 798 N N . THR A 1 100 ? -7.063 -0.251 -8.838 1.00 96.88 100 THR A N 1
ATOM 799 C CA . THR A 1 100 ? -8.528 -0.189 -8.681 1.00 96.88 100 THR A CA 1
ATOM 800 C C . THR A 1 100 ? -8.968 1.033 -7.882 1.00 96.88 100 THR A C 1
ATOM 802 O O . THR A 1 100 ? -8.177 1.632 -7.159 1.00 96.88 100 THR A O 1
ATOM 805 N N . LEU A 1 101 ? -10.247 1.409 -8.002 1.00 96.31 101 LEU A N 1
ATOM 806 C CA . LEU A 1 101 ? -10.820 2.480 -7.181 1.00 96.31 101 LEU A CA 1
ATOM 807 C C . LEU A 1 101 ? -10.914 2.087 -5.704 1.00 96.31 101 LEU A C 1
ATOM 809 O O . LEU A 1 101 ? -10.761 2.954 -4.854 1.00 96.31 101 LEU A O 1
ATOM 813 N N . ASP A 1 102 ? -11.090 0.802 -5.395 1.00 94.94 102 ASP A N 1
ATOM 814 C CA . ASP A 1 102 ? -11.080 0.316 -4.011 1.00 94.94 102 ASP A CA 1
ATOM 815 C C . ASP A 1 102 ? -9.698 0.500 -3.368 1.00 94.94 102 ASP A C 1
ATOM 817 O O . ASP A 1 102 ? -9.602 0.901 -2.215 1.00 94.94 102 ASP A O 1
ATOM 821 N N . GLU A 1 103 ? -8.620 0.273 -4.128 1.00 95.81 103 GLU A N 1
ATOM 822 C CA . GLU A 1 103 ? -7.243 0.537 -3.688 1.00 95.81 103 GLU A CA 1
ATOM 823 C C . GLU A 1 103 ? -6.957 2.045 -3.513 1.00 95.81 103 GLU A C 1
ATOM 825 O O . GLU A 1 103 ? -6.041 2.403 -2.780 1.00 95.81 103 GLU A O 1
ATOM 830 N N . VAL A 1 104 ? -7.715 2.926 -4.182 1.00 94.12 104 VAL A N 1
ATOM 831 C CA . VAL A 1 104 ? -7.646 4.393 -4.003 1.00 94.12 104 VAL A CA 1
ATOM 832 C C . VAL A 1 104 ? -8.476 4.856 -2.803 1.00 94.12 104 VAL A C 1
ATOM 834 O O . VAL A 1 104 ? -8.120 5.838 -2.158 1.00 94.12 104 VAL A O 1
ATOM 837 N N . ALA A 1 105 ? -9.613 4.204 -2.559 1.00 92.25 105 ALA A N 1
ATOM 838 C CA . ALA A 1 105 ? -10.561 4.567 -1.510 1.00 92.25 105 ALA A CA 1
ATOM 839 C C 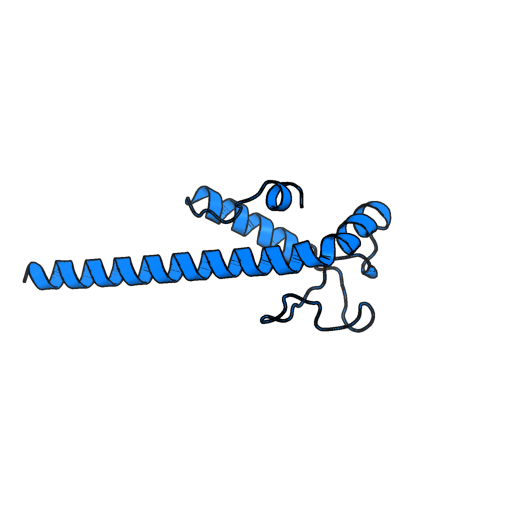. ALA A 1 105 ? -10.177 4.022 -0.126 1.00 92.25 105 ALA A C 1
ATOM 841 O O . ALA A 1 105 ? -10.694 4.522 0.875 1.00 92.25 105 ALA A O 1
ATOM 842 N N . PHE A 1 106 ? -9.315 3.004 -0.088 1.00 89.56 106 PHE A N 1
ATOM 843 C CA . PHE A 1 106 ? -8.662 2.516 1.123 1.00 89.56 106 PHE A CA 1
ATOM 844 C C . PHE A 1 106 ? -7.678 3.548 1.689 1.00 89.56 106 PHE A C 1
ATOM 846 O O . PHE A 1 106 ? -7.791 3.847 2.900 1.00 89.56 106 PHE A O 1
#

Secondary structure (DSSP, 8-state):
-HHHHHHHHHHHHHHHHHHHHHHHHHHHHHHHHHHTTHHHHHHHHHH--GGGSPPS-B-TTT--BSS-TTTS----HHHHHHHHHHHHHHHHTT-----SHHHHH-